Protein AF-A0A436RHC0-F1 (afdb_monomer)

Mean predicted aligned error: 3.85 Å

Radius of gyration: 16.15 Å; Cα contacts (8 Å, |Δi|>4): 256; chains: 1; bounding box: 34×36×48 Å

Foldseek 3Di:
DAAEAEAEQLQFDAPPDDDVNHHSLVVLLVVLVCCVVPPLVHQEYEYAENLHNAQDLNRLVSSVVSCVSRNHHYAYEYDLNHDLVSNCVNPVVQDADPVSHSWDWDDDPPDIDTGAHQHDPPDRPDGDCDPVNVVVVVVVVVCCPVPDDD

Secondary structure (DSSP, 8-state):
---EEEE----B-STT--BTTB-HHHHHHHHHHHHHHH-TT-SEEEEES--BSS--HHHHHHHHHHHTT--S-EEEE--TT--HHHHHHH-TTS---TTS-S-EEEEETTEEEEE---B-TTSTT-B---HHHHHHHHHHHH--TT----

pLDDT: mean 94.27, std 10.28, range [39.25, 98.88]

Structure (mmCIF, N/CA/C/O backbone):
data_AF-A0A436RHC0-F1
#
_entry.id   AF-A0A436RHC0-F1
#
loop_
_atom_site.group_PDB
_atom_site.id
_atom_site.type_symbol
_atom_site.label_atom_id
_atom_site.label_alt_id
_atom_site.label_comp_id
_atom_site.label_asym_id
_atom_site.label_entity_id
_atom_site.label_seq_id
_atom_site.pdbx_PDB_ins_code
_atom_site.Cartn_x
_atom_site.Cartn_y
_atom_site.Cartn_z
_atom_site.occupancy
_atom_site.B_iso_or_equiv
_atom_site.auth_seq_id
_atom_site.auth_comp_id
_atom_site.auth_asym_id
_atom_site.auth_atom_id
_atom_site.pdbx_PDB_model_num
ATOM 1 N N . MET A 1 1 ? -14.068 -12.746 15.906 1.00 83.50 1 MET A N 1
ATOM 2 C CA . MET A 1 1 ? -12.634 -12.487 16.162 1.00 83.50 1 MET A CA 1
ATOM 3 C C . MET A 1 1 ? -12.125 -11.604 15.037 1.00 83.50 1 MET A C 1
ATOM 5 O O . MET A 1 1 ? -12.465 -11.887 13.896 1.00 83.50 1 MET A O 1
ATOM 9 N N . LEU A 1 2 ? -11.390 -10.531 15.341 1.00 91.75 2 LEU A N 1
ATOM 10 C CA . LEU A 1 2 ? -10.783 -9.688 14.309 1.00 91.75 2 LEU A CA 1
ATOM 11 C C . LEU A 1 2 ? -9.608 -10.436 13.666 1.00 91.75 2 LEU A C 1
ATOM 13 O O . LEU A 1 2 ? -8.746 -10.948 14.377 1.00 91.75 2 LEU A O 1
ATOM 17 N N . LYS A 1 3 ? -9.581 -10.492 12.333 1.00 96.25 3 LYS A N 1
ATOM 18 C CA . LYS A 1 3 ? -8.513 -11.111 11.544 1.00 96.25 3 LYS A CA 1
ATOM 19 C C . LYS A 1 3 ? -7.992 -10.093 10.541 1.00 96.25 3 LYS A C 1
ATOM 21 O O . LYS A 1 3 ? -8.765 -9.573 9.741 1.00 96.25 3 LYS A O 1
ATOM 26 N N . VAL A 1 4 ? -6.693 -9.831 10.591 1.00 97.38 4 VAL A N 1
ATOM 27 C CA . VAL A 1 4 ? -5.981 -8.942 9.669 1.00 97.38 4 VAL A CA 1
ATOM 28 C C . VAL A 1 4 ? -4.901 -9.765 8.982 1.00 97.38 4 VAL A C 1
ATOM 30 O O . VAL A 1 4 ? -4.230 -10.567 9.632 1.00 97.38 4 VAL A O 1
ATOM 33 N N . ILE A 1 5 ? -4.761 -9.593 7.672 1.00 98.44 5 ILE A N 1
ATOM 34 C CA . ILE A 1 5 ? -3.644 -10.150 6.913 1.00 98.44 5 ILE A CA 1
ATOM 35 C C . ILE A 1 5 ? -2.551 -9.094 6.833 1.00 98.44 5 ILE A C 1
ATOM 37 O O . ILE A 1 5 ? -2.830 -7.930 6.564 1.00 98.44 5 ILE A O 1
ATOM 41 N N . HIS A 1 6 ? -1.312 -9.507 7.066 1.00 98.50 6 HIS A N 1
ATOM 42 C CA . HIS A 1 6 ? -0.143 -8.647 6.970 1.00 98.50 6 HIS A CA 1
ATOM 43 C C . HIS A 1 6 ? 0.799 -9.207 5.906 1.00 98.50 6 HIS A C 1
ATOM 45 O O . HIS A 1 6 ? 1.207 -10.365 5.976 1.00 98.50 6 HIS A O 1
ATOM 51 N N . VAL A 1 7 ? 1.083 -8.384 4.903 1.00 98.69 7 VAL A N 1
ATOM 52 C CA . VAL A 1 7 ? 2.062 -8.625 3.839 1.00 98.69 7 VAL A CA 1
ATOM 53 C C . VAL A 1 7 ? 3.069 -7.476 3.890 1.00 98.69 7 VAL A C 1
ATOM 55 O O . VAL A 1 7 ? 2.741 -6.378 4.332 1.00 98.69 7 VAL A O 1
ATOM 58 N N . SER A 1 8 ? 4.303 -7.709 3.471 1.00 98.56 8 SER A N 1
ATOM 59 C CA . SER A 1 8 ? 5.341 -6.679 3.439 1.00 98.56 8 SER A CA 1
ATOM 60 C C . SER A 1 8 ? 6.325 -6.975 2.313 1.00 98.56 8 SER A C 1
ATOM 62 O O . SER A 1 8 ? 6.376 -8.121 1.853 1.00 98.56 8 SER A O 1
ATOM 64 N N . ASP A 1 9 ? 7.070 -5.954 1.886 1.00 98.19 9 ASP A N 1
ATOM 65 C CA . ASP A 1 9 ? 8.248 -6.077 1.020 1.00 98.19 9 ASP A CA 1
ATOM 66 C C . ASP A 1 9 ? 7.938 -6.822 -0.286 1.00 98.19 9 ASP A C 1
ATOM 68 O O . ASP A 1 9 ? 8.551 -7.835 -0.638 1.00 98.19 9 ASP A O 1
ATOM 72 N N . THR A 1 10 ? 6.922 -6.345 -1.013 1.00 98.31 10 THR A N 1
ATOM 73 C CA . THR A 1 10 ? 6.496 -6.996 -2.257 1.00 98.31 10 THR A CA 1
ATOM 74 C C . THR A 1 10 ? 7.480 -6.785 -3.402 1.00 98.31 10 THR A C 1
ATOM 76 O O . THR A 1 10 ? 7.504 -7.614 -4.314 1.00 98.31 10 THR A O 1
ATOM 79 N N . HIS A 1 11 ? 8.274 -5.705 -3.361 1.00 98.50 11 HIS A N 1
ATOM 80 C CA . HIS A 1 11 ? 9.281 -5.347 -4.366 1.00 98.50 11 HIS A CA 1
ATOM 81 C C . HIS A 1 11 ? 8.769 -5.510 -5.805 1.00 98.50 11 HIS A C 1
ATOM 83 O O . HIS A 1 11 ? 9.453 -6.045 -6.680 1.00 98.50 11 HIS A O 1
ATOM 89 N N . VAL A 1 12 ? 7.527 -5.085 -6.062 1.00 98.69 12 VAL A N 1
ATOM 90 C CA . VAL A 1 12 ? 6.940 -5.168 -7.400 1.00 98.69 12 VAL A CA 1
ATOM 91 C C . VAL A 1 12 ? 7.784 -4.345 -8.370 1.00 98.69 12 VAL A C 1
ATOM 93 O O . VAL A 1 12 ? 8.175 -3.213 -8.090 1.00 98.69 12 VAL A O 1
ATOM 96 N N . ALA A 1 13 ? 8.059 -4.932 -9.526 1.00 98.50 13 ALA A N 1
ATOM 97 C CA . ALA A 1 13 ? 8.681 -4.276 -10.663 1.00 98.50 13 ALA A CA 1
ATOM 98 C C . ALA A 1 13 ? 7.654 -4.189 -11.805 1.00 98.50 13 ALA A C 1
ATOM 100 O O . ALA A 1 13 ? 6.587 -4.809 -11.720 1.00 98.50 13 ALA A O 1
ATOM 101 N N . PRO A 1 14 ? 7.928 -3.445 -12.889 1.00 98.50 14 PRO A N 1
ATOM 102 C CA . PRO A 1 14 ? 7.073 -3.494 -14.068 1.00 98.50 14 PRO A CA 1
ATOM 103 C C . PRO A 1 14 ? 6.913 -4.940 -14.570 1.00 98.50 14 PRO A C 1
ATOM 105 O O . PRO A 1 14 ? 7.829 -5.756 -14.446 1.00 98.50 14 PRO A O 1
ATOM 108 N N . PHE A 1 15 ? 5.757 -5.274 -15.152 1.00 97.50 15 PHE A N 1
ATOM 109 C CA . PHE A 1 15 ? 5.491 -6.637 -15.625 1.00 97.50 15 PHE A CA 1
ATOM 110 C C . PHE A 1 15 ? 6.608 -7.180 -16.529 1.00 97.50 15 PHE A C 1
ATOM 112 O O . PHE A 1 15 ? 7.098 -6.495 -17.427 1.00 97.50 15 PHE A O 1
ATOM 119 N N . GLY A 1 16 ? 6.988 -8.440 -16.297 1.00 95.00 16 GLY A N 1
ATOM 120 C CA . GLY A 1 16 ? 8.053 -9.118 -17.038 1.00 95.00 16 GLY A CA 1
ATOM 121 C C . GLY A 1 16 ? 9.476 -8.757 -16.599 1.00 95.00 16 GLY A C 1
ATOM 122 O O . GLY A 1 16 ? 10.423 -9.293 -17.173 1.00 95.00 16 GLY A O 1
ATOM 123 N N . GLN A 1 17 ? 9.652 -7.892 -15.592 1.00 97.12 17 GLN A N 1
ATOM 124 C CA . GLN A 1 17 ? 10.970 -7.554 -15.056 1.00 97.12 17 GLN A CA 1
ATOM 125 C C . GLN A 1 17 ? 11.278 -8.355 -13.783 1.00 97.12 17 GLN A C 1
ATOM 127 O O . GLN A 1 17 ? 10.592 -8.191 -12.772 1.00 97.12 17 GLN A O 1
ATOM 132 N N . PRO A 1 18 ? 12.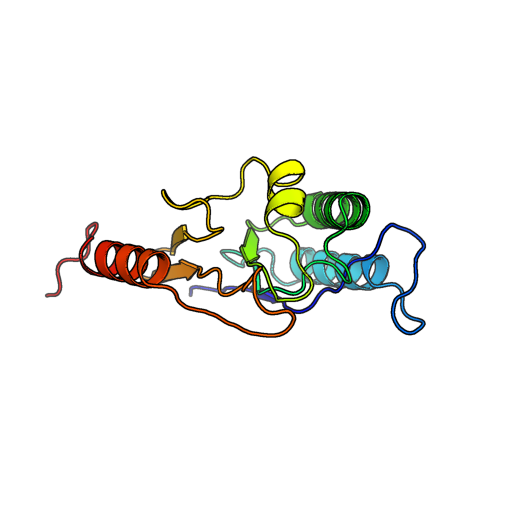306 -9.221 -13.800 1.00 96.12 18 PRO A N 1
ATOM 133 C CA . PRO A 1 18 ? 12.697 -9.963 -12.614 1.00 96.12 18 PRO A CA 1
ATOM 134 C C . PRO A 1 18 ? 13.506 -9.099 -11.639 1.00 96.12 18 PRO A C 1
ATOM 136 O O . PRO A 1 18 ? 14.377 -8.328 -12.040 1.00 96.12 18 PRO A O 1
ATOM 139 N N . VAL A 1 19 ? 13.297 -9.328 -10.344 1.00 95.88 19 VAL A N 1
ATOM 140 C CA . VAL A 1 19 ? 14.080 -8.762 -9.238 1.00 95.88 19 VAL A CA 1
ATOM 141 C C . VAL A 1 19 ? 14.868 -9.898 -8.596 1.00 95.88 19 VAL A C 1
ATOM 143 O O . VAL A 1 19 ? 14.294 -10.887 -8.144 1.00 95.88 19 VAL A O 1
ATOM 146 N N . VAL A 1 20 ? 16.201 -9.811 -8.624 1.00 94.00 20 VAL A N 1
ATOM 147 C CA . VAL A 1 20 ? 17.113 -10.862 -8.116 1.00 94.00 20 VAL A CA 1
ATOM 148 C C . VAL A 1 20 ? 16.776 -12.257 -8.694 1.00 94.00 20 VAL A C 1
ATOM 150 O O . VAL A 1 20 ? 16.804 -13.277 -8.013 1.00 94.00 20 VAL A O 1
ATOM 153 N N . GLY A 1 21 ? 16.424 -12.303 -9.985 1.00 94.88 21 GLY A N 1
ATOM 154 C CA . GLY A 1 21 ? 16.090 -13.543 -10.702 1.00 94.88 21 GLY A CA 1
ATOM 155 C C . GLY A 1 21 ? 14.688 -14.100 -10.429 1.00 94.88 21 GLY A C 1
ATOM 156 O O . GLY A 1 21 ? 14.397 -15.230 -10.816 1.00 94.88 21 GLY A O 1
ATOM 157 N N . LEU A 1 22 ? 13.821 -13.335 -9.766 1.00 96.25 22 LEU A N 1
ATOM 158 C CA . LEU A 1 22 ? 12.488 -13.757 -9.343 1.00 96.25 22 LEU A CA 1
ATOM 159 C C . LEU A 1 22 ? 11.435 -12.832 -9.951 1.00 96.25 22 LEU A C 1
ATOM 161 O O . LEU A 1 22 ? 11.704 -11.654 -10.140 1.00 96.25 22 LEU A O 1
ATOM 165 N N . ASP A 1 23 ? 10.241 -13.348 -10.239 1.00 98.06 23 ASP A N 1
ATOM 166 C CA . ASP A 1 23 ? 9.111 -12.537 -10.711 1.00 98.06 23 ASP A CA 1
ATOM 167 C C . ASP A 1 23 ? 8.275 -12.059 -9.503 1.00 98.06 23 ASP A C 1
ATOM 169 O O . ASP A 1 23 ? 7.521 -12.861 -8.929 1.00 98.06 23 ASP A O 1
ATOM 173 N N . PRO A 1 24 ? 8.422 -10.794 -9.058 1.00 98.00 24 PRO A N 1
ATOM 174 C CA . PRO A 1 24 ? 7.678 -10.284 -7.908 1.00 98.00 24 PRO A CA 1
ATOM 175 C C . PRO A 1 24 ? 6.173 -10.174 -8.196 1.00 98.00 24 PRO A C 1
ATOM 177 O O . PRO A 1 24 ? 5.361 -10.451 -7.311 1.00 98.00 24 PRO A O 1
ATOM 180 N N . CYS A 1 25 ? 5.783 -9.868 -9.438 1.00 98.62 25 CYS A N 1
ATOM 181 C CA . CYS A 1 25 ? 4.383 -9.778 -9.848 1.00 98.62 25 CYS A CA 1
ATOM 182 C C . CYS A 1 25 ? 3.680 -11.132 -9.723 1.00 98.62 25 CYS A C 1
ATOM 184 O O . CYS A 1 25 ? 2.619 -11.230 -9.104 1.00 98.62 25 CYS A O 1
ATOM 186 N N . ALA A 1 26 ? 4.293 -12.196 -10.252 1.00 98.50 26 ALA A N 1
ATOM 187 C CA . ALA A 1 26 ? 3.743 -13.547 -10.157 1.00 98.50 26 ALA A CA 1
ATOM 188 C C . ALA A 1 26 ? 3.620 -14.020 -8.699 1.00 98.50 26 ALA A C 1
ATOM 190 O O . ALA A 1 26 ? 2.649 -14.683 -8.327 1.00 98.50 26 ALA A O 1
ATOM 191 N N . ARG A 1 27 ? 4.584 -13.654 -7.847 1.00 98.31 27 ARG A N 1
ATOM 192 C CA . ARG A 1 27 ? 4.563 -14.000 -6.421 1.00 98.31 27 ARG A CA 1
ATOM 193 C C . ARG A 1 27 ? 3.473 -13.276 -5.657 1.00 98.31 27 ARG A C 1
ATOM 195 O O . ARG A 1 27 ? 2.733 -13.926 -4.919 1.00 98.31 27 ARG A O 1
ATOM 202 N N . LEU A 1 28 ? 3.335 -11.968 -5.857 1.00 98.75 28 LEU A N 1
ATOM 203 C CA . LEU A 1 28 ? 2.262 -11.213 -5.223 1.00 98.75 28 LEU A CA 1
ATOM 204 C C . LEU A 1 28 ? 0.888 -11.700 -5.705 1.00 98.75 28 LEU A C 1
ATOM 206 O O . LEU A 1 28 ? -0.007 -11.890 -4.886 1.00 98.75 28 LEU A O 1
ATOM 210 N N . ALA A 1 29 ? 0.729 -12.012 -6.995 1.00 98.81 29 ALA A N 1
ATOM 211 C CA . ALA A 1 29 ? -0.508 -12.594 -7.520 1.00 98.81 29 ALA A CA 1
ATOM 212 C C . ALA A 1 29 ? -0.851 -13.949 -6.865 1.00 98.81 29 ALA A C 1
ATOM 214 O O . ALA A 1 29 ? -2.018 -14.226 -6.563 1.00 98.81 29 ALA A O 1
ATOM 215 N N . ALA A 1 30 ? 0.154 -14.784 -6.578 1.00 98.75 30 ALA A N 1
ATOM 216 C CA . ALA A 1 30 ? -0.040 -16.027 -5.833 1.00 98.75 30 ALA A CA 1
ATOM 217 C C . ALA A 1 30 ? -0.479 -15.772 -4.377 1.00 98.75 30 ALA A C 1
ATOM 219 O O . ALA A 1 30 ? -1.373 -16.463 -3.883 1.00 98.75 30 ALA A O 1
ATOM 220 N N . VAL A 1 31 ? 0.084 -14.754 -3.712 1.00 98.69 31 VAL A N 1
ATOM 221 C CA . VAL A 1 31 ? -0.341 -14.319 -2.368 1.00 98.69 31 VAL A CA 1
ATOM 222 C C . VAL A 1 31 ? -1.791 -13.830 -2.387 1.00 98.69 31 VAL A C 1
ATOM 224 O O . VAL A 1 31 ? -2.597 -14.308 -1.590 1.00 98.69 31 VAL A O 1
ATOM 227 N N . VAL A 1 32 ? -2.161 -12.962 -3.334 1.00 98.81 32 VAL A N 1
ATOM 228 C CA . VAL A 1 32 ? -3.545 -12.482 -3.513 1.00 98.81 32 VAL A CA 1
ATOM 229 C C . VAL A 1 32 ? -4.507 -13.653 -3.732 1.00 98.81 32 VAL A C 1
ATOM 231 O O . VAL A 1 32 ? -5.549 -13.739 -3.078 1.00 98.81 32 VAL A O 1
ATOM 234 N N . THR A 1 33 ? -4.131 -14.613 -4.579 1.00 98.75 33 THR A N 1
ATOM 235 C CA . THR A 1 33 ? -4.921 -15.830 -4.821 1.00 98.75 33 THR A CA 1
ATOM 236 C C . THR A 1 33 ? -5.117 -16.646 -3.540 1.00 98.75 33 THR A C 1
ATOM 238 O O . THR A 1 33 ? -6.226 -17.106 -3.260 1.00 98.75 33 THR A O 1
ATOM 241 N N . ALA A 1 34 ? -4.062 -16.817 -2.739 1.00 98.75 34 ALA A N 1
ATOM 242 C CA . ALA A 1 34 ? -4.133 -17.544 -1.476 1.00 98.75 34 ALA A CA 1
ATOM 243 C C . ALA A 1 34 ? -5.018 -16.825 -0.444 1.00 98.75 34 ALA A C 1
ATOM 245 O O . ALA A 1 34 ? -5.866 -17.468 0.178 1.00 98.75 34 ALA A O 1
ATOM 246 N N . ILE A 1 35 ? -4.886 -15.501 -0.304 1.00 98.62 35 ILE A N 1
ATOM 247 C CA . ILE A 1 35 ? -5.734 -14.693 0.587 1.00 98.62 35 ILE A CA 1
ATOM 248 C C . ILE A 1 35 ? -7.201 -14.838 0.183 1.00 98.62 35 ILE A C 1
ATOM 250 O O . ILE A 1 35 ? -8.037 -15.191 1.013 1.00 98.62 35 ILE A O 1
ATOM 254 N N . ASN A 1 36 ? -7.511 -14.665 -1.101 1.00 98.56 36 ASN A N 1
ATOM 255 C CA . ASN A 1 36 ? -8.874 -14.789 -1.612 1.00 98.56 36 ASN A CA 1
ATOM 256 C C . ASN A 1 36 ? -9.484 -16.176 -1.382 1.00 98.56 36 ASN A C 1
ATOM 258 O O . ASN A 1 36 ? -10.699 -16.289 -1.216 1.00 98.56 36 ASN A O 1
ATOM 262 N N . ARG A 1 37 ? -8.662 -17.231 -1.403 1.00 98.50 37 ARG A N 1
ATOM 263 C CA . ARG A 1 37 ? -9.118 -18.615 -1.246 1.00 98.50 37 ARG A CA 1
ATOM 264 C C . ARG A 1 37 ? -9.302 -19.028 0.211 1.00 98.50 37 ARG A C 1
ATOM 266 O O . ARG A 1 37 ? -10.238 -19.766 0.505 1.00 98.50 37 ARG A O 1
ATOM 273 N N . TYR A 1 38 ? -8.402 -18.608 1.096 1.00 98.31 38 TYR A N 1
ATOM 274 C CA . TYR A 1 38 ? -8.310 -19.149 2.458 1.00 98.31 38 TYR A CA 1
ATOM 275 C C . TYR A 1 38 ? -8.594 -18.121 3.560 1.00 98.31 38 TYR A C 1
ATOM 277 O O . TYR A 1 38 ? -8.771 -18.495 4.718 1.00 98.31 38 TYR A O 1
ATOM 285 N N . HIS A 1 39 ? -8.628 -16.831 3.222 1.00 97.81 39 HIS A N 1
ATOM 286 C CA . HIS A 1 39 ? -8.728 -15.730 4.181 1.00 97.81 39 HIS A CA 1
ATOM 287 C C . HIS A 1 39 ? -9.741 -14.659 3.752 1.00 97.81 39 HIS A C 1
ATOM 289 O O . HIS A 1 39 ? -9.596 -13.492 4.112 1.00 97.81 39 HIS A O 1
ATOM 295 N N . SER A 1 40 ? -10.788 -15.037 3.010 1.00 94.69 40 SER A N 1
ATOM 296 C CA . SER A 1 40 ? -11.865 -14.115 2.615 1.00 94.69 40 SER A CA 1
ATOM 297 C C . SER A 1 40 ? -12.679 -13.573 3.800 1.00 94.69 40 SER A C 1
ATOM 299 O O . SER A 1 40 ? -13.463 -12.648 3.631 1.00 94.69 40 SER A O 1
ATOM 301 N N . ASP A 1 41 ? -12.520 -14.166 4.984 1.00 96.06 41 ASP A N 1
ATOM 302 C CA . ASP A 1 41 ? -13.075 -13.732 6.270 1.00 96.06 41 ASP A CA 1
ATOM 303 C C . ASP A 1 41 ? -12.246 -12.630 6.958 1.00 96.06 41 ASP A C 1
ATOM 305 O O . ASP A 1 41 ? -12.655 -12.120 8.001 1.00 96.06 41 ASP A O 1
ATOM 309 N N . ALA A 1 42 ? -11.067 -12.282 6.430 1.00 97.75 42 ALA A N 1
ATOM 310 C CA . ALA A 1 42 ? -10.247 -11.219 6.997 1.00 97.75 42 ALA A CA 1
ATOM 311 C C . ALA A 1 42 ? -10.927 -9.852 6.840 1.00 97.75 42 ALA A C 1
ATOM 313 O O . ALA A 1 42 ? -11.490 -9.531 5.795 1.00 97.75 42 ALA A O 1
ATOM 314 N N . ALA A 1 43 ? -10.827 -9.022 7.878 1.00 96.81 43 ALA A N 1
ATOM 315 C CA . ALA A 1 43 ? -11.372 -7.669 7.869 1.00 96.81 43 ALA A CA 1
ATOM 316 C C . ALA A 1 43 ? -10.614 -6.757 6.893 1.00 96.81 43 ALA A C 1
ATOM 318 O O . ALA A 1 43 ? -11.220 -5.905 6.245 1.00 96.81 43 ALA A O 1
ATOM 319 N N . CYS A 1 44 ? -9.295 -6.937 6.786 1.00 96.94 44 CYS A N 1
ATOM 320 C CA . CYS A 1 44 ? -8.461 -6.264 5.798 1.00 96.94 44 CYS A CA 1
ATOM 321 C C . CYS A 1 44 ? -7.109 -6.969 5.593 1.00 96.94 44 CYS A C 1
ATOM 323 O O . CYS A 1 44 ? -6.701 -7.825 6.386 1.00 96.94 44 CYS A O 1
ATOM 325 N N . CYS A 1 45 ? -6.407 -6.562 4.535 1.00 98.31 45 CYS A N 1
ATOM 326 C CA . CYS A 1 45 ? -4.993 -6.828 4.296 1.00 98.31 45 CYS A CA 1
ATOM 327 C C . CYS A 1 45 ? -4.184 -5.527 4.416 1.00 98.31 45 CYS A C 1
ATOM 329 O O . CYS A 1 45 ? -4.554 -4.508 3.845 1.00 98.31 45 CYS A O 1
ATOM 331 N N . VAL A 1 46 ? -3.061 -5.545 5.121 1.00 98.38 46 VAL A N 1
ATOM 332 C CA . VAL A 1 46 ? -2.156 -4.395 5.239 1.00 98.38 46 VAL A CA 1
ATOM 333 C C . VAL A 1 46 ? -0.828 -4.764 4.593 1.00 98.38 46 VAL A C 1
ATOM 335 O O . VAL A 1 46 ? -0.264 -5.804 4.932 1.00 98.38 46 VAL A O 1
ATOM 338 N N . ILE A 1 47 ? -0.355 -3.931 3.664 1.00 98.69 47 ILE A N 1
ATOM 339 C CA . ILE A 1 47 ? 0.921 -4.104 2.961 1.00 98.69 47 ILE A CA 1
ATOM 340 C C . ILE A 1 47 ? 1.891 -3.026 3.447 1.00 98.69 47 ILE A C 1
ATOM 342 O O . ILE A 1 47 ? 1.674 -1.843 3.187 1.00 98.69 47 ILE A O 1
ATOM 346 N N . THR A 1 48 ? 2.910 -3.416 4.213 1.00 98.38 48 THR A N 1
ATOM 347 C CA . THR A 1 48 ? 3.693 -2.484 5.045 1.00 98.38 48 THR A CA 1
ATOM 348 C C . THR A 1 48 ? 5.029 -2.059 4.445 1.00 98.38 48 THR A C 1
ATOM 350 O O . THR A 1 48 ? 6.064 -2.215 5.084 1.00 98.38 48 THR A O 1
ATOM 353 N N . GLY A 1 49 ? 5.005 -1.464 3.257 1.00 97.75 49 GLY A N 1
ATOM 354 C CA . GLY A 1 49 ? 6.200 -0.870 2.662 1.00 97.75 49 GLY A CA 1
ATOM 355 C C . GLY A 1 49 ? 6.936 -1.768 1.682 1.00 97.75 49 GLY A C 1
ATOM 356 O O . GLY A 1 49 ? 6.572 -2.928 1.471 1.00 97.75 49 GLY A O 1
ATOM 357 N N . ASP A 1 50 ? 7.920 -1.147 1.033 1.00 98.25 50 ASP A N 1
ATOM 358 C CA . ASP A 1 50 ? 8.682 -1.657 -0.107 1.00 98.25 50 ASP A CA 1
ATOM 359 C C . ASP A 1 50 ? 7.754 -2.326 -1.124 1.00 98.25 50 ASP A C 1
ATOM 361 O O . ASP A 1 50 ? 7.911 -3.474 -1.554 1.00 98.25 50 ASP A O 1
ATOM 365 N N . LEU A 1 51 ? 6.709 -1.563 -1.471 1.00 98.75 51 LEU A N 1
ATOM 366 C CA . LEU A 1 51 ? 5.648 -2.001 -2.366 1.00 98.75 51 LEU A CA 1
ATOM 367 C C . LEU A 1 51 ? 6.231 -2.289 -3.751 1.00 98.75 51 LEU A C 1
ATOM 369 O O . LEU A 1 51 ? 5.903 -3.291 -4.393 1.00 98.75 51 LEU A O 1
ATOM 373 N N . THR A 1 52 ? 7.132 -1.412 -4.187 1.00 98.62 52 THR A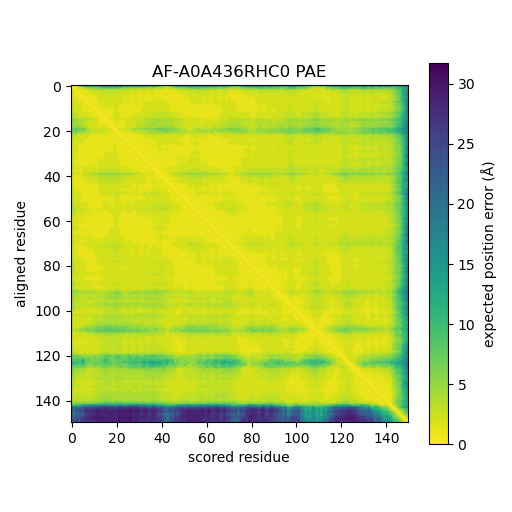 N 1
ATOM 374 C CA . THR A 1 52 ? 7.860 -1.514 -5.450 1.00 98.62 52 THR A CA 1
ATOM 375 C C . THR A 1 52 ? 9.362 -1.627 -5.219 1.00 98.62 52 THR A C 1
ATOM 377 O O . THR A 1 52 ? 9.861 -1.202 -4.187 1.00 98.62 52 THR A O 1
ATOM 380 N N . ASP A 1 53 ? 10.098 -2.179 -6.188 1.00 98.06 53 ASP A N 1
ATOM 381 C CA . ASP A 1 53 ? 11.561 -2.312 -6.084 1.00 98.06 53 ASP A CA 1
ATOM 382 C C . ASP A 1 53 ? 12.293 -0.963 -6.192 1.00 98.06 53 ASP A C 1
ATOM 384 O O . ASP A 1 53 ? 13.376 -0.791 -5.634 1.00 98.06 53 ASP A O 1
ATOM 388 N N . ARG A 1 54 ? 11.734 -0.008 -6.950 1.00 97.25 54 ARG A N 1
ATOM 389 C CA . ARG A 1 54 ? 12.423 1.243 -7.333 1.00 97.25 54 ARG A CA 1
ATOM 390 C C . ARG A 1 54 ? 11.544 2.495 -7.333 1.00 97.25 54 ARG A C 1
ATOM 392 O O . ARG A 1 54 ? 11.965 3.531 -7.845 1.00 97.25 54 ARG A O 1
ATOM 399 N N . GLY A 1 55 ? 10.312 2.417 -6.831 1.00 97.75 55 GLY A N 1
ATOM 400 C CA . GLY A 1 55 ? 9.410 3.570 -6.772 1.00 97.75 55 GLY A CA 1
ATOM 401 C C . GLY A 1 55 ? 8.931 4.071 -8.140 1.00 97.75 55 GLY A C 1
ATOM 402 O O . GLY A 1 55 ? 8.561 5.239 -8.280 1.00 97.75 55 GLY A O 1
ATOM 403 N N . GLU A 1 56 ? 8.964 3.228 -9.173 1.00 98.25 56 GLU A N 1
ATOM 404 C CA . GLU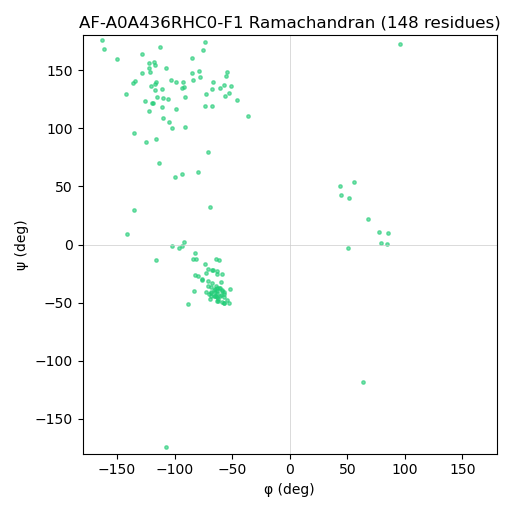 A 1 56 ? 8.621 3.602 -10.547 1.00 98.25 56 GLU A CA 1
ATOM 405 C C . GLU A 1 56 ? 7.106 3.539 -10.796 1.00 98.25 56 GLU A C 1
ATOM 407 O O . GLU A 1 56 ? 6.427 2.614 -10.352 1.00 98.25 56 GLU A O 1
ATOM 412 N N . ILE A 1 57 ? 6.564 4.487 -11.572 1.00 98.75 57 ILE A N 1
ATOM 413 C CA . ILE A 1 57 ? 5.128 4.516 -11.921 1.00 98.75 57 ILE A CA 1
ATOM 414 C C . ILE A 1 57 ? 4.653 3.189 -12.547 1.00 98.75 57 ILE A C 1
ATOM 416 O O . ILE A 1 57 ? 3.669 2.645 -12.047 1.00 98.75 57 ILE A O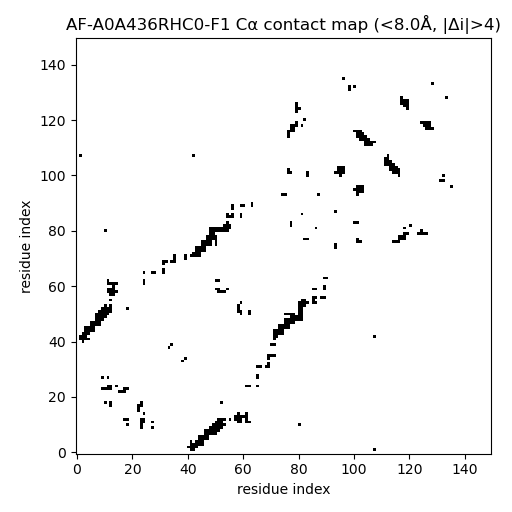 1
ATOM 420 N N . PRO A 1 58 ? 5.347 2.593 -13.541 1.00 98.75 58 PRO A N 1
ATOM 421 C CA . PRO A 1 58 ? 4.902 1.323 -14.121 1.00 98.75 58 PRO A CA 1
ATOM 422 C C . PRO A 1 58 ? 4.904 0.151 -13.126 1.00 98.75 58 PRO A C 1
ATOM 424 O O . PRO A 1 58 ? 4.138 -0.799 -13.288 1.00 98.75 58 PRO A O 1
ATOM 427 N N . ALA A 1 59 ? 5.737 0.205 -12.080 1.00 98.81 59 ALA A N 1
ATOM 428 C CA . ALA A 1 59 ? 5.721 -0.789 -11.010 1.00 98.81 59 ALA A CA 1
ATOM 429 C C . ALA A 1 59 ? 4.490 -0.615 -10.106 1.00 98.81 59 ALA A C 1
ATOM 431 O O . ALA A 1 59 ? 3.829 -1.596 -9.771 1.00 98.81 59 ALA A O 1
ATOM 432 N N . TYR A 1 60 ? 4.120 0.626 -9.773 1.00 98.88 60 TYR A N 1
ATOM 433 C CA . TYR A 1 60 ? 2.870 0.903 -9.059 1.00 98.88 60 TYR A CA 1
ATOM 434 C C . TYR A 1 60 ? 1.630 0.532 -9.881 1.00 98.88 60 TYR A C 1
ATOM 436 O O . TYR A 1 60 ? 0.658 0.040 -9.314 1.00 98.88 60 TYR A O 1
ATOM 444 N N . GLU A 1 61 ? 1.646 0.718 -11.202 1.00 98.81 61 GLU A N 1
ATOM 445 C CA . GLU A 1 61 ? 0.560 0.279 -12.092 1.00 98.81 61 GLU A CA 1
ATOM 446 C C . GLU A 1 61 ? 0.432 -1.252 -12.120 1.00 98.81 61 GLU A C 1
ATOM 448 O O . GLU A 1 61 ? -0.681 -1.787 -12.060 1.00 98.81 61 GLU A O 1
ATOM 453 N N . ALA A 1 62 ? 1.559 -1.973 -12.144 1.00 98.81 62 ALA A N 1
ATOM 454 C CA . ALA A 1 62 ? 1.571 -3.429 -12.024 1.00 98.81 62 ALA A CA 1
ATOM 455 C C . ALA A 1 62 ? 1.031 -3.890 -10.661 1.00 98.81 62 ALA A C 1
ATOM 457 O O . ALA A 1 62 ? 0.170 -4.771 -10.601 1.00 98.81 62 ALA A O 1
ATOM 458 N N . LEU A 1 63 ? 1.464 -3.240 -9.576 1.00 98.88 63 LEU A N 1
ATOM 459 C CA . LEU A 1 63 ? 0.948 -3.473 -8.228 1.00 98.88 63 LEU A CA 1
ATOM 460 C C . LEU A 1 63 ? -0.569 -3.252 -8.168 1.00 98.88 63 LEU A C 1
ATOM 462 O O . LEU A 1 63 ? -1.293 -4.131 -7.708 1.00 98.88 63 LEU A O 1
ATOM 466 N N . ALA A 1 64 ? -1.061 -2.117 -8.669 1.00 98.75 64 ALA A N 1
ATOM 467 C CA . ALA A 1 64 ? -2.486 -1.791 -8.692 1.00 98.75 64 ALA A CA 1
ATOM 468 C C . ALA A 1 64 ? -3.298 -2.831 -9.479 1.00 98.75 64 ALA A C 1
ATOM 470 O O . ALA A 1 64 ? -4.367 -3.241 -9.034 1.00 98.75 64 ALA A O 1
ATOM 471 N N . THR A 1 65 ? -2.761 -3.307 -10.606 1.00 98.81 65 THR A N 1
ATOM 472 C CA . THR A 1 65 ? -3.379 -4.370 -11.412 1.00 98.81 65 THR A CA 1
ATOM 473 C C . THR A 1 65 ? -3.527 -5.666 -10.614 1.0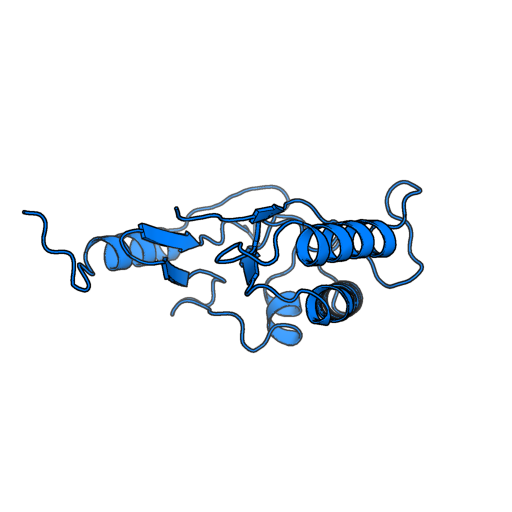0 98.81 65 THR A C 1
ATOM 475 O O . THR A 1 65 ? -4.583 -6.287 -10.646 1.00 98.81 65 THR A O 1
ATOM 478 N N . ILE A 1 66 ? -2.497 -6.072 -9.866 1.00 98.81 66 ILE A N 1
ATOM 479 C CA . ILE A 1 66 ? -2.544 -7.294 -9.049 1.00 98.81 66 ILE A CA 1
ATOM 480 C C . ILE A 1 66 ? -3.498 -7.129 -7.858 1.00 98.81 66 ILE A C 1
ATOM 482 O O . ILE A 1 66 ? -4.268 -8.038 -7.546 1.00 98.81 66 ILE A O 1
ATOM 486 N N . LEU A 1 67 ? -3.467 -5.972 -7.190 1.00 98.62 67 LEU A N 1
ATOM 487 C CA . LEU A 1 67 ? -4.311 -5.694 -6.027 1.00 98.62 67 LEU A CA 1
ATOM 488 C C . LEU A 1 67 ? -5.789 -5.499 -6.382 1.00 98.62 67 LEU A C 1
ATOM 490 O O . LEU A 1 67 ? -6.634 -5.715 -5.517 1.00 98.62 67 LEU A O 1
ATOM 494 N N . ALA A 1 68 ? -6.120 -5.172 -7.634 1.00 98.38 68 ALA A N 1
ATOM 495 C CA . ALA A 1 68 ? -7.504 -5.121 -8.105 1.00 98.38 68 ALA A CA 1
ATOM 496 C C . ALA A 1 68 ? -8.236 -6.471 -7.961 1.00 98.38 68 ALA A C 1
ATOM 498 O O . ALA A 1 68 ? -9.456 -6.499 -7.817 1.00 98.38 68 ALA A O 1
ATOM 499 N N . GLU A 1 69 ? -7.495 -7.583 -7.943 1.00 98.50 69 GLU A N 1
ATOM 500 C CA . GLU A 1 69 ? -8.045 -8.926 -7.736 1.00 98.50 69 GLU A CA 1
ATOM 501 C C . GLU A 1 69 ? -8.230 -9.283 -6.250 1.00 98.50 69 GLU A C 1
ATOM 503 O O . GLU A 1 69 ? -8.873 -10.286 -5.925 1.00 98.50 69 GLU A O 1
ATOM 508 N N . LEU A 1 70 ? -7.666 -8.508 -5.317 1.00 98.38 70 LEU A N 1
ATOM 509 C CA . LEU A 1 70 ? -7.771 -8.773 -3.884 1.00 98.38 70 LEU A CA 1
ATOM 510 C C . LEU A 1 70 ? -9.183 -8.439 -3.384 1.00 98.38 70 LEU A C 1
ATOM 512 O O . LEU A 1 70 ? -9.644 -7.305 -3.467 1.00 98.38 70 LEU A O 1
ATOM 516 N N . ARG A 1 71 ? -9.884 -9.442 -2.845 1.00 98.00 71 ARG A N 1
ATOM 517 C CA . ARG A 1 71 ? -11.308 -9.326 -2.477 1.00 98.00 71 ARG A CA 1
ATOM 518 C C . ARG A 1 71 ? -11.543 -8.669 -1.126 1.00 98.00 71 ARG A C 1
ATOM 520 O O . ARG A 1 71 ? -12.625 -8.140 -0.888 1.00 98.00 71 ARG A O 1
ATOM 527 N N . VAL A 1 72 ? -10.569 -8.759 -0.225 1.00 97.19 72 VAL A N 1
ATOM 528 C CA . VAL A 1 72 ? -10.637 -8.088 1.075 1.00 97.19 72 VAL A CA 1
ATOM 529 C C . VAL A 1 72 ? -10.150 -6.644 0.929 1.00 97.19 72 VAL A C 1
ATOM 531 O O . VAL A 1 72 ? -9.245 -6.395 0.130 1.00 97.19 72 VAL A O 1
ATOM 534 N N . PRO A 1 73 ? -10.692 -5.688 1.703 1.00 96.31 73 PRO A N 1
ATOM 535 C CA . PRO A 1 73 ? -10.168 -4.327 1.727 1.00 96.31 73 PRO A CA 1
ATOM 536 C C . PRO A 1 73 ? -8.677 -4.321 2.059 1.00 96.31 73 PRO A C 1
ATOM 538 O O . PRO A 1 73 ? -8.230 -5.121 2.886 1.00 96.31 73 PRO A O 1
ATOM 541 N N . TYR A 1 74 ? -7.915 -3.397 1.477 1.00 97.12 74 TYR A N 1
ATOM 542 C CA . TYR A 1 74 ? -6.49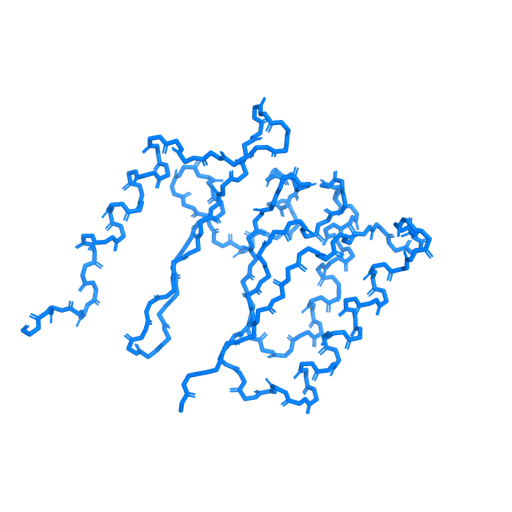3 -3.279 1.775 1.00 97.12 74 TYR A CA 1
ATOM 543 C C . TYR A 1 74 ? -6.052 -1.866 2.170 1.00 97.12 74 TYR A C 1
ATOM 545 O O . TYR A 1 74 ? -6.784 -0.882 2.013 1.00 97.12 74 TYR A O 1
ATOM 553 N N . ARG A 1 75 ? -4.857 -1.798 2.761 1.00 97.50 75 ARG A N 1
ATOM 554 C CA . ARG A 1 75 ? -4.123 -0.575 3.101 1.00 97.50 75 ARG A CA 1
ATOM 555 C C . ARG A 1 75 ? -2.670 -0.726 2.688 1.00 97.50 75 ARG A C 1
ATOM 557 O O . ARG A 1 75 ? -2.095 -1.799 2.872 1.00 97.50 75 ARG A O 1
ATOM 564 N N . LEU A 1 76 ? -2.102 0.350 2.159 1.00 98.38 76 LEU A N 1
ATOM 565 C CA . LEU A 1 76 ? -0.733 0.401 1.664 1.00 98.38 76 LEU A CA 1
ATOM 566 C C . LEU A 1 76 ? 0.068 1.406 2.490 1.00 98.38 76 LEU A C 1
ATOM 568 O O . LEU A 1 76 ? -0.399 2.515 2.739 1.00 98.38 76 LEU A O 1
ATOM 572 N N . LEU A 1 77 ? 1.260 1.011 2.920 1.00 98.06 77 LEU A N 1
ATOM 573 C CA . LEU A 1 77 ? 2.240 1.900 3.536 1.00 98.06 77 LEU A CA 1
ATOM 574 C C . LEU A 1 77 ? 3.480 1.926 2.648 1.00 98.06 77 LEU A C 1
ATOM 576 O O . LEU A 1 77 ? 3.733 0.974 1.913 1.00 98.06 77 LEU A O 1
ATOM 580 N N . LEU A 1 78 ? 4.237 3.017 2.720 1.00 98.19 78 LEU A N 1
ATOM 581 C CA . LEU A 1 78 ? 5.455 3.200 1.935 1.00 98.19 78 LEU A CA 1
ATOM 582 C C . LEU A 1 78 ? 6.680 2.724 2.712 1.00 98.19 78 LEU A C 1
ATOM 584 O O . LEU A 1 78 ? 6.794 2.994 3.910 1.00 98.19 78 LEU A O 1
ATOM 588 N N . GLY A 1 79 ? 7.599 2.058 2.014 1.00 98.06 79 GLY A N 1
ATOM 589 C CA . GLY A 1 79 ? 8.941 1.759 2.512 1.00 98.06 79 GLY A CA 1
ATOM 590 C C . GLY A 1 79 ? 10.004 2.606 1.817 1.00 98.06 79 GLY A C 1
ATOM 591 O O . GLY A 1 79 ? 9.689 3.514 1.050 1.00 98.06 79 GLY A O 1
ATOM 592 N N . ASN A 1 80 ? 11.277 2.348 2.103 1.00 97.81 80 ASN A N 1
ATOM 593 C CA . ASN A 1 80 ? 12.386 3.141 1.572 1.00 97.81 80 ASN A CA 1
ATOM 594 C C . ASN A 1 80 ? 12.680 2.901 0.083 1.00 97.81 80 ASN A C 1
ATOM 596 O O . ASN A 1 80 ? 13.394 3.707 -0.513 1.00 97.81 80 ASN A O 1
ATOM 600 N N . HIS A 1 81 ? 12.179 1.814 -0.510 1.00 97.44 81 HIS A N 1
ATOM 601 C CA . HIS A 1 81 ? 12.239 1.588 -1.960 1.00 97.44 81 HIS A CA 1
ATOM 602 C C . HIS A 1 81 ? 11.133 2.323 -2.726 1.00 97.44 81 HIS A C 1
ATOM 604 O O . HIS A 1 81 ? 11.183 2.429 -3.954 1.00 97.44 81 HIS A O 1
ATOM 610 N N . ASP A 1 82 ? 10.139 2.846 -2.011 1.00 98.12 82 ASP A N 1
ATOM 611 C CA . ASP A 1 82 ? 9.015 3.543 -2.604 1.00 98.12 82 ASP A CA 1
ATOM 612 C C . ASP A 1 82 ? 9.306 5.023 -2.874 1.00 98.12 82 ASP A C 1
ATOM 614 O O . ASP A 1 82 ? 10.185 5.654 -2.291 1.00 98.12 82 ASP A O 1
ATOM 618 N N . ASN A 1 83 ? 8.504 5.608 -3.763 1.00 97.75 83 ASN A N 1
ATOM 619 C CA . ASN A 1 83 ? 8.499 7.035 -4.036 1.00 97.75 83 ASN A CA 1
ATOM 620 C C . ASN A 1 83 ? 7.098 7.601 -3.792 1.00 97.75 83 ASN A C 1
ATOM 622 O O . ASN A 1 83 ? 6.155 7.295 -4.526 1.00 97.75 83 ASN A O 1
ATOM 626 N N . ARG A 1 84 ? 6.963 8.481 -2.792 1.00 97.56 84 ARG A N 1
ATOM 627 C CA . ARG A 1 84 ? 5.658 9.018 -2.376 1.00 97.56 84 ARG A CA 1
ATOM 628 C C . ARG A 1 84 ? 4.923 9.752 -3.496 1.00 97.56 84 ARG A C 1
ATOM 630 O O . ARG A 1 84 ? 3.704 9.632 -3.610 1.00 97.56 84 ARG A O 1
ATOM 637 N N . ALA A 1 85 ? 5.635 10.515 -4.323 1.00 97.19 85 ALA A N 1
ATOM 638 C CA . ALA A 1 85 ? 5.019 11.279 -5.405 1.00 97.19 85 ALA A CA 1
ATOM 639 C C . ALA A 1 85 ? 4.467 10.359 -6.504 1.00 97.19 85 ALA A C 1
ATOM 641 O O . ALA A 1 85 ? 3.335 10.547 -6.950 1.00 97.19 85 ALA A O 1
ATOM 642 N N . ASN A 1 86 ? 5.233 9.347 -6.912 1.00 98.44 86 ASN A N 1
ATOM 643 C CA . ASN A 1 86 ? 4.808 8.375 -7.918 1.00 98.44 86 ASN A CA 1
ATOM 644 C C . ASN A 1 86 ? 3.687 7.473 -7.395 1.00 98.44 86 ASN A C 1
ATOM 646 O O . ASN A 1 86 ? 2.696 7.274 -8.097 1.00 98.44 86 ASN A O 1
ATOM 650 N N . PHE A 1 87 ? 3.784 7.019 -6.142 1.00 98.56 87 PHE A N 1
ATOM 651 C CA . PHE A 1 87 ? 2.720 6.265 -5.482 1.00 98.56 87 PHE A CA 1
ATOM 652 C C . PHE A 1 87 ? 1.385 7.015 -5.553 1.00 98.56 87 PHE A C 1
ATOM 654 O O . PHE A 1 87 ? 0.389 6.472 -6.027 1.00 98.56 87 PHE A O 1
ATOM 661 N N . ARG A 1 88 ? 1.372 8.300 -5.176 1.00 97.75 88 ARG A N 1
ATOM 662 C CA . ARG A 1 88 ? 0.155 9.132 -5.170 1.00 97.75 88 ARG A CA 1
ATOM 663 C C . ARG A 1 88 ? -0.415 9.411 -6.562 1.00 97.75 88 ARG A C 1
ATOM 665 O O . ARG A 1 88 ? -1.600 9.720 -6.674 1.00 97.75 88 ARG A O 1
ATOM 672 N N . GLN A 1 89 ? 0.389 9.314 -7.623 1.00 98.06 89 GLN A N 1
ATOM 673 C CA . GLN A 1 89 ? -0.106 9.459 -8.996 1.00 98.06 89 GLN A CA 1
ATOM 674 C C . GLN A 1 89 ? -0.961 8.264 -9.431 1.00 98.06 89 GLN A C 1
ATOM 676 O O . GLN A 1 89 ? -1.952 8.462 -10.145 1.00 98.06 89 GLN A O 1
ATOM 681 N N . VAL A 1 90 ? -0.595 7.059 -8.983 1.00 98.62 90 VAL A N 1
ATOM 682 C CA . VAL A 1 90 ? -1.297 5.805 -9.296 1.00 98.62 90 VAL A CA 1
ATOM 683 C C . VAL A 1 90 ? -2.415 5.541 -8.284 1.00 98.62 90 VAL A C 1
ATOM 685 O O . VAL A 1 90 ? -3.573 5.378 -8.664 1.00 98.62 90 VAL A O 1
ATOM 688 N N . PHE A 1 91 ? -2.113 5.602 -6.987 1.00 97.88 91 PHE A N 1
ATOM 689 C CA . PHE A 1 91 ? -3.044 5.349 -5.885 1.00 97.88 91 PHE A CA 1
ATOM 690 C C . PHE A 1 91 ? -3.705 6.639 -5.375 1.00 97.88 91 PHE A C 1
ATOM 692 O O . PHE A 1 91 ? -3.580 7.026 -4.216 1.00 97.88 91 PHE A O 1
ATOM 699 N N . ARG A 1 92 ? -4.442 7.325 -6.253 1.00 95.88 92 ARG A N 1
ATOM 700 C CA . ARG A 1 92 ? -5.011 8.666 -5.981 1.00 95.88 92 ARG A CA 1
ATOM 701 C C . ARG A 1 92 ? -6.031 8.717 -4.842 1.00 95.88 92 ARG A C 1
ATOM 703 O O . ARG A 1 92 ? -6.272 9.789 -4.297 1.00 95.88 92 ARG A O 1
ATOM 710 N N . ASN A 1 93 ? -6.644 7.578 -4.535 1.00 93.00 93 ASN A N 1
ATOM 711 C CA . ASN A 1 93 ? -7.677 7.453 -3.509 1.00 93.00 93 ASN A CA 1
ATOM 712 C C . ASN A 1 93 ? -7.116 6.973 -2.164 1.00 93.00 93 ASN A C 1
ATOM 714 O O . ASN A 1 93 ? -7.886 6.855 -1.210 1.00 93.00 93 ASN A O 1
ATOM 718 N N . GLU A 1 94 ? -5.817 6.663 -2.081 1.00 95.00 94 GLU A N 1
ATOM 719 C CA . GLU A 1 94 ? -5.216 6.287 -0.804 1.00 95.00 94 GLU A CA 1
ATOM 720 C C . GLU A 1 94 ? -5.192 7.501 0.135 1.00 95.00 94 GLU A C 1
ATOM 722 O O . GLU A 1 94 ? -4.832 8.607 -0.291 1.00 95.00 94 GLU A O 1
ATOM 727 N N . PRO A 1 95 ? -5.595 7.323 1.405 1.00 94.50 95 PRO A N 1
ATOM 728 C CA . PRO A 1 95 ? -5.595 8.398 2.379 1.00 94.50 95 PRO A CA 1
ATOM 729 C C . PRO A 1 95 ? -4.212 9.029 2.549 1.00 94.50 95 PRO A C 1
ATOM 731 O O . PRO A 1 95 ? -3.199 8.340 2.673 1.00 94.50 95 PRO A O 1
ATOM 734 N N . VAL A 1 96 ? -4.194 10.356 2.626 1.00 95.94 96 VAL A N 1
ATOM 735 C CA . VAL A 1 96 ? -3.017 11.135 3.006 1.00 95.94 96 VAL A CA 1
ATOM 736 C C . VAL A 1 96 ? -3.391 12.088 4.128 1.00 95.94 96 VAL A C 1
ATOM 738 O O . VAL A 1 96 ? -4.520 12.583 4.178 1.00 95.94 96 VAL A O 1
ATOM 741 N N . ASP A 1 97 ? -2.445 12.358 5.018 1.00 95.75 97 ASP A N 1
ATOM 742 C CA . ASP A 1 97 ? -2.637 13.366 6.049 1.00 95.75 97 ASP A CA 1
ATOM 743 C C . ASP A 1 97 ? -2.564 14.793 5.474 1.00 95.75 97 ASP A C 1
ATOM 745 O O . ASP A 1 97 ? -2.227 15.028 4.307 1.00 95.75 97 ASP A O 1
ATOM 749 N N . GLN A 1 98 ? -2.852 15.777 6.326 1.00 94.12 98 GLN A N 1
ATOM 750 C CA . GLN A 1 98 ? -2.794 17.206 5.993 1.00 94.12 98 GLN A CA 1
ATOM 751 C C . GLN A 1 98 ? -1.400 17.707 5.574 1.00 94.12 98 GLN A C 1
ATOM 753 O O . GLN A 1 98 ? -1.274 18.804 5.030 1.00 94.12 98 GLN A O 1
ATOM 758 N N . PHE A 1 99 ? -0.348 16.921 5.810 1.00 95.56 99 PHE A N 1
ATOM 759 C CA . PHE A 1 99 ? 1.030 17.232 5.442 1.00 95.56 99 PHE A CA 1
ATOM 760 C C . PHE A 1 99 ? 1.494 16.480 4.186 1.00 95.56 99 PHE A C 1
ATOM 762 O O . PHE A 1 99 ? 2.610 16.715 3.718 1.00 95.56 99 PHE A O 1
ATOM 769 N N . GLY A 1 100 ? 0.634 15.638 3.608 1.00 95.12 100 GLY A N 1
ATOM 770 C CA . GLY A 1 100 ? 0.881 14.894 2.380 1.00 95.12 100 GLY A CA 1
ATOM 771 C C . GLY A 1 100 ? 1.611 13.565 2.568 1.00 95.12 100 GLY A C 1
ATOM 772 O O . GLY A 1 100 ? 2.008 12.985 1.553 1.00 95.12 100 GLY A O 1
ATOM 773 N N . PHE A 1 101 ? 1.785 13.091 3.806 1.00 97.81 101 PHE A N 1
ATOM 774 C CA . PHE A 1 101 ? 2.286 11.745 4.091 1.00 97.81 101 PHE A CA 1
ATOM 775 C C . PHE A 1 101 ? 1.160 10.718 3.921 1.00 97.81 101 PHE A C 1
ATOM 777 O O . PHE A 1 101 ? -0.006 11.027 4.169 1.00 97.81 101 PHE A O 1
ATOM 784 N N . VAL A 1 102 ? 1.494 9.488 3.525 1.00 97.31 102 VAL A N 1
ATOM 785 C CA . VAL A 1 102 ? 0.532 8.378 3.374 1.00 97.31 102 VAL A CA 1
ATOM 786 C C . VAL A 1 102 ? 0.228 7.778 4.755 1.00 97.31 102 VAL A C 1
ATOM 788 O O . VAL A 1 102 ? 0.561 6.636 5.060 1.00 97.31 102 VAL A O 1
ATOM 791 N N . GLN A 1 103 ? -0.342 8.603 5.636 1.00 96.25 103 GLN A N 1
ATOM 792 C CA . GLN A 1 103 ? -0.708 8.256 7.009 1.00 96.25 103 GLN A CA 1
ATOM 793 C C . GLN A 1 103 ? -2.213 8.348 7.183 1.00 96.25 103 GLN A C 1
ATOM 795 O O . GLN A 1 103 ? -2.859 9.257 6.659 1.00 96.25 103 GLN A O 1
ATOM 800 N N . SER A 1 104 ? -2.783 7.398 7.915 1.00 96.00 104 SER A N 1
ATOM 801 C CA . SER A 1 104 ? -4.223 7.357 8.153 1.00 96.00 104 SER A CA 1
ATOM 802 C C . SER A 1 104 ? -4.590 6.461 9.322 1.00 96.00 104 SER A C 1
ATOM 804 O O . SER A 1 104 ? -3.748 5.784 9.912 1.00 96.00 104 SER A O 1
ATOM 806 N N . THR A 1 105 ? -5.875 6.442 9.652 1.00 95.88 105 THR A N 1
ATOM 807 C CA . THR A 1 105 ? -6.446 5.522 10.628 1.00 95.88 105 THR A CA 1
ATOM 808 C C . THR A 1 105 ? -7.555 4.692 9.989 1.00 95.88 105 THR A C 1
ATOM 810 O O . THR A 1 105 ? -8.152 5.069 8.978 1.00 95.88 105 THR A O 1
ATOM 813 N N . ALA A 1 106 ? -7.829 3.526 10.568 1.00 93.06 106 ALA A N 1
ATOM 814 C CA . ALA A 1 106 ? -9.022 2.749 10.264 1.00 93.06 106 ALA A CA 1
ATOM 815 C C . ALA A 1 106 ? -9.550 2.094 11.538 1.00 93.06 106 ALA A C 1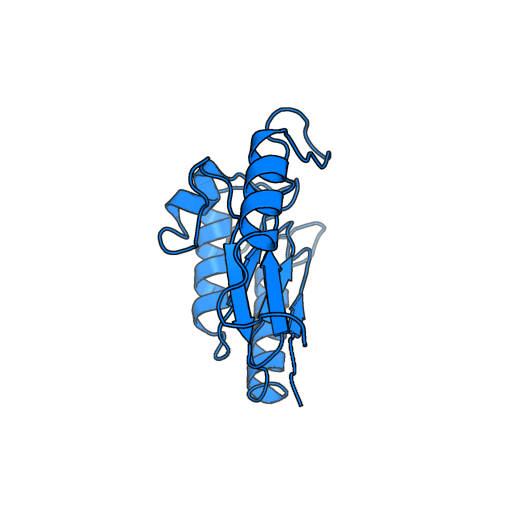
ATOM 817 O O . ALA A 1 106 ? -8.808 1.416 12.250 1.00 93.06 106 ALA A O 1
ATOM 818 N N . ASP A 1 107 ? -10.840 2.266 11.802 1.00 92.12 107 ASP A N 1
ATOM 819 C CA . ASP A 1 107 ? -11.509 1.609 12.917 1.00 92.12 107 ASP A CA 1
ATOM 820 C C . ASP A 1 107 ? -12.092 0.263 12.468 1.00 92.12 107 ASP A C 1
ATOM 822 O O . ASP A 1 107 ? -12.828 0.177 11.485 1.00 92.12 107 ASP A O 1
ATOM 826 N N . LEU A 1 108 ? -11.744 -0.800 13.195 1.00 90.06 108 LEU A N 1
ATOM 827 C CA . LEU A 1 108 ? -12.201 -2.171 12.975 1.00 90.06 108 LEU A CA 1
ATOM 828 C C . LEU A 1 108 ? -12.834 -2.695 14.268 1.00 90.06 108 LEU A C 1
ATOM 830 O O . LEU A 1 108 ? -12.167 -3.286 15.120 1.00 90.06 108 LEU A O 1
ATOM 834 N N . GLY A 1 109 ? -14.137 -2.454 14.423 1.00 87.06 109 GLY A N 1
ATOM 835 C CA . GLY A 1 109 ? -14.857 -2.762 15.661 1.00 87.06 109 GLY A CA 1
ATOM 836 C C . GLY A 1 109 ? -14.319 -1.928 16.822 1.00 87.06 109 GLY A C 1
ATOM 837 O O . GLY A 1 109 ? -14.359 -0.703 16.756 1.00 87.06 109 GLY A O 1
ATOM 838 N N . ASP A 1 110 ? -13.774 -2.587 17.847 1.00 88.50 110 ASP A N 1
ATOM 839 C CA . ASP A 1 110 ? -13.185 -1.950 19.038 1.00 88.50 110 ASP A CA 1
ATOM 840 C C . ASP A 1 110 ? -11.673 -1.689 18.917 1.00 88.50 110 ASP A C 1
ATOM 842 O O . ASP A 1 110 ? -11.051 -1.155 19.834 1.00 88.50 110 ASP A O 1
ATOM 846 N N . VAL A 1 111 ? -11.071 -2.019 17.771 1.00 90.94 111 VAL A N 1
ATOM 847 C CA . VAL A 1 111 ? -9.656 -1.753 17.481 1.00 90.94 111 VAL A CA 1
ATOM 848 C C . VAL A 1 111 ? -9.541 -0.552 16.546 1.00 90.94 111 VAL A C 1
ATOM 850 O O . VAL A 1 111 ? -10.356 -0.382 15.641 1.00 90.94 111 VAL A O 1
ATOM 853 N N . ARG A 1 112 ? -8.537 0.301 16.770 1.00 92.62 112 ARG A N 1
ATOM 854 C CA . ARG A 1 112 ? -8.102 1.328 15.813 1.00 92.62 112 ARG A CA 1
ATOM 855 C C . ARG A 1 112 ? -6.742 0.925 15.264 1.00 92.62 112 ARG A C 1
ATOM 857 O O . ARG A 1 112 ? -5.816 0.689 16.036 1.00 92.62 112 ARG A O 1
ATOM 864 N N . LEU A 1 113 ? -6.629 0.858 13.946 1.00 95.19 113 LEU A N 1
ATOM 865 C CA . LEU A 1 113 ? -5.352 0.757 13.254 1.00 95.19 113 LEU A CA 1
ATOM 866 C C . LEU A 1 113 ? -4.863 2.165 12.920 1.00 95.19 113 LEU A C 1
ATOM 868 O O . LEU A 1 113 ? -5.643 2.997 12.454 1.00 95.19 113 LEU A O 1
ATOM 872 N N . ILE A 1 114 ? -3.578 2.415 13.160 1.00 96.69 114 ILE A N 1
ATOM 873 C CA . ILE A 1 114 ? -2.889 3.659 12.814 1.00 96.69 114 ILE A CA 1
ATOM 874 C C . ILE A 1 114 ? -1.772 3.287 11.841 1.00 96.69 114 ILE A C 1
ATOM 876 O O . ILE A 1 114 ? -0.918 2.462 12.164 1.00 96.69 114 ILE A O 1
ATOM 880 N N . PHE A 1 115 ? -1.799 3.874 10.649 1.00 97.44 115 PHE A N 1
ATOM 881 C CA . PHE A 1 115 ? -0.842 3.630 9.577 1.00 97.44 115 PHE A CA 1
ATOM 882 C C . PHE A 1 115 ? 0.094 4.828 9.462 1.00 97.44 115 PHE A C 1
ATOM 884 O O . PHE A 1 115 ? -0.369 5.962 9.327 1.00 97.44 115 PHE A O 1
ATOM 891 N N . LEU A 1 116 ? 1.397 4.565 9.536 1.00 97.69 116 LEU A N 1
ATOM 892 C CA . LEU A 1 116 ? 2.441 5.584 9.565 1.00 97.69 116 LEU A CA 1
ATOM 893 C C . LEU A 1 116 ? 3.349 5.458 8.344 1.00 97.69 116 LEU A C 1
ATOM 895 O O . LEU A 1 116 ? 3.762 4.367 7.967 1.00 97.69 116 LEU A O 1
ATOM 899 N N . ASP A 1 117 ? 3.689 6.602 7.768 1.00 97.75 117 ASP A N 1
ATOM 900 C CA . ASP A 1 117 ? 4.578 6.754 6.624 1.00 97.75 117 ASP A CA 1
ATOM 901 C C . ASP A 1 117 ? 5.919 7.218 7.174 1.00 97.75 117 ASP A C 1
ATOM 903 O O . ASP A 1 117 ? 6.115 8.388 7.519 1.00 97.75 117 ASP A O 1
ATOM 907 N N . THR A 1 118 ? 6.841 6.271 7.300 1.00 97.69 118 THR A N 1
ATOM 908 C CA . THR A 1 118 ? 8.190 6.524 7.809 1.00 97.69 118 THR A CA 1
ATOM 909 C C . THR A 1 118 ? 9.202 6.790 6.703 1.00 97.69 118 THR A C 1
ATOM 911 O O . THR A 1 118 ? 10.354 7.065 7.030 1.00 97.69 118 THR A O 1
ATOM 914 N N . LEU A 1 119 ? 8.804 6.752 5.424 1.00 97.75 119 LEU A N 1
ATOM 915 C CA . LEU A 1 119 ? 9.697 7.004 4.291 1.00 97.75 119 LEU A CA 1
ATOM 916 C C . LEU A 1 119 ? 10.352 8.388 4.443 1.00 97.75 119 LEU A C 1
ATOM 918 O O . LEU A 1 119 ? 9.675 9.400 4.682 1.00 97.75 119 LEU A O 1
ATOM 922 N N . ASP A 1 120 ? 11.679 8.420 4.351 1.00 96.00 120 ASP A N 1
ATOM 923 C CA . ASP A 1 120 ? 12.480 9.642 4.339 1.00 96.00 120 ASP A CA 1
ATOM 924 C C . ASP A 1 120 ? 12.983 9.918 2.918 1.00 96.00 120 ASP A C 1
ATOM 926 O O . ASP A 1 120 ? 13.901 9.254 2.443 1.00 96.00 120 ASP A O 1
ATOM 930 N N . ASP A 1 121 ? 12.393 10.899 2.228 1.00 88.50 121 ASP A N 1
ATOM 931 C CA . ASP A 1 121 ? 12.833 11.266 0.871 1.00 88.50 121 ASP A CA 1
ATOM 932 C C . ASP A 1 121 ? 14.231 11.896 0.865 1.00 88.50 121 ASP A C 1
ATOM 934 O O . ASP A 1 121 ? 14.903 11.893 -0.165 1.00 88.50 121 ASP A O 1
ATOM 938 N N . ASP A 1 122 ? 14.667 12.437 2.009 1.00 89.31 122 ASP A N 1
ATOM 939 C CA . ASP A 1 122 ? 15.961 13.103 2.139 1.00 89.31 122 ASP A CA 1
ATOM 940 C C . ASP A 1 122 ? 17.113 12.092 2.303 1.00 89.31 122 ASP A C 1
ATOM 942 O O . ASP A 1 122 ? 18.255 12.389 1.943 1.00 89.31 122 ASP A O 1
ATOM 946 N N . HIS A 1 123 ? 16.835 10.899 2.849 1.00 88.62 123 HIS A N 1
ATOM 947 C CA . HIS A 1 123 ? 17.850 9.904 3.210 1.00 88.62 123 HIS A CA 1
ATOM 948 C C . HIS A 1 123 ? 17.437 8.495 2.764 1.00 88.62 123 HIS A C 1
ATOM 950 O O . HIS A 1 123 ? 16.740 7.785 3.495 1.00 88.62 123 HIS A O 1
ATOM 956 N N . PRO A 1 124 ? 17.911 8.047 1.587 1.00 84.81 124 PRO A N 1
ATOM 957 C CA . PRO A 1 124 ? 17.627 6.708 1.087 1.00 84.81 124 PRO A CA 1
ATOM 958 C C . PRO A 1 124 ? 17.975 5.613 2.108 1.00 84.81 124 PRO A C 1
ATOM 960 O O . PRO A 1 124 ? 19.077 5.585 2.658 1.00 84.81 124 PRO A O 1
ATOM 963 N N . GLY A 1 125 ? 17.032 4.696 2.342 1.00 86.62 125 GLY A N 1
ATOM 964 C CA . GLY A 1 125 ? 17.191 3.555 3.254 1.00 86.62 125 GLY A CA 1
ATOM 965 C C . GLY A 1 125 ? 16.901 3.843 4.731 1.00 86.62 125 GLY A C 1
ATOM 966 O O . GLY A 1 125 ? 17.050 2.945 5.556 1.00 86.62 125 GLY A O 1
ATOM 967 N N . TRP A 1 126 ? 16.528 5.074 5.094 1.00 92.44 126 TRP A N 1
ATOM 968 C CA . TRP A 1 126 ? 16.274 5.458 6.484 1.00 92.44 126 TRP A CA 1
ATOM 969 C C . TRP A 1 126 ? 14.777 5.636 6.739 1.00 92.44 126 TRP A C 1
ATOM 971 O O . TRP A 1 126 ? 14.006 6.004 5.853 1.00 92.44 126 TRP A O 1
ATOM 981 N N . GLY A 1 127 ? 14.375 5.401 7.988 1.00 96.00 127 GLY A N 1
ATOM 982 C CA . GLY A 1 127 ? 13.057 5.768 8.492 1.00 96.00 127 GLY A CA 1
ATOM 983 C C . GLY A 1 127 ? 13.129 7.075 9.276 1.00 96.00 127 GLY A C 1
ATOM 984 O O . GLY A 1 127 ? 14.054 7.280 10.066 1.00 96.00 127 GLY A O 1
ATOM 985 N N . ARG A 1 128 ? 12.138 7.952 9.111 1.00 96.19 128 ARG A N 1
ATOM 986 C CA . ARG A 1 128 ? 12.066 9.218 9.850 1.00 96.19 128 ARG A CA 1
ATOM 987 C C . ARG A 1 128 ? 10.660 9.479 10.365 1.00 96.19 128 ARG A C 1
ATOM 989 O O . ARG A 1 128 ? 9.686 9.306 9.654 1.00 96.19 128 ARG A O 1
ATOM 996 N N . MET A 1 129 ? 10.561 9.980 11.592 1.00 96.31 129 MET A N 1
ATOM 997 C CA . MET A 1 129 ? 9.336 10.558 12.151 1.00 96.31 129 MET A CA 1
ATOM 998 C C . MET A 1 129 ? 9.608 12.032 12.427 1.00 96.31 129 MET A C 1
ATOM 1000 O O . MET A 1 129 ? 10.152 12.401 13.462 1.00 96.31 129 MET A O 1
ATOM 1004 N N . CYS A 1 130 ? 9.325 12.889 11.445 1.00 96.44 130 CYS A N 1
ATOM 1005 C CA . CYS A 1 130 ? 9.526 14.331 11.601 1.00 96.44 130 CYS A CA 1
ATOM 1006 C C . CYS A 1 130 ? 8.429 14.956 12.478 1.00 96.44 130 CYS A C 1
ATOM 1008 O O . CYS A 1 130 ? 7.384 14.349 12.710 1.00 96.44 130 CYS A O 1
ATOM 1010 N N . THR A 1 131 ? 8.634 16.203 12.908 1.00 97.88 131 THR A N 1
ATOM 1011 C CA . THR A 1 131 ? 7.698 16.927 13.785 1.00 97.88 131 THR A CA 1
ATOM 1012 C C . THR A 1 131 ? 6.261 16.922 13.264 1.00 97.88 131 THR A C 1
ATOM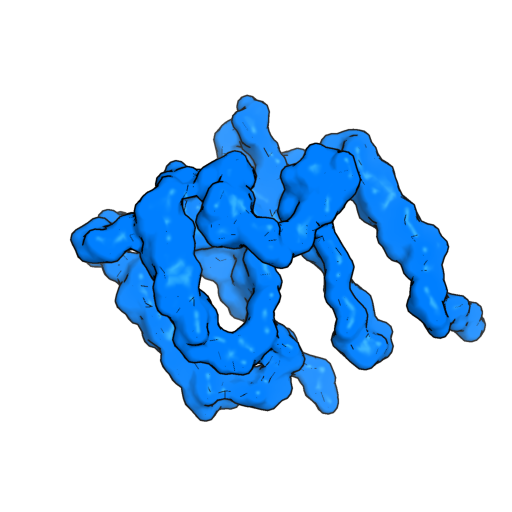 1014 O O . THR A 1 131 ? 5.347 16.743 14.053 1.00 97.88 131 THR A O 1
ATOM 1017 N N . LYS A 1 132 ? 6.051 17.032 11.943 1.00 97.69 132 LYS A N 1
ATOM 1018 C CA . LYS A 1 132 ? 4.714 16.978 11.323 1.00 97.69 132 LYS A CA 1
ATOM 1019 C C . LYS A 1 132 ? 4.025 15.618 11.503 1.00 97.69 132 LYS A C 1
ATOM 1021 O O . LYS A 1 132 ? 2.855 15.571 11.856 1.00 97.69 132 LYS A O 1
ATOM 1026 N N . ARG A 1 133 ? 4.758 14.515 11.305 1.00 97.31 133 ARG A N 1
ATOM 1027 C CA . ARG A 1 133 ? 4.232 13.147 11.476 1.00 97.31 133 ARG A CA 1
ATOM 1028 C C . ARG A 1 133 ? 3.936 12.838 12.941 1.00 97.31 133 ARG A C 1
ATOM 1030 O O . ARG A 1 133 ? 2.906 12.253 13.248 1.00 97.31 133 ARG A O 1
ATOM 1037 N N . ILE A 1 134 ? 4.817 13.281 13.841 1.00 97.25 134 ILE A N 1
ATOM 1038 C CA . ILE A 1 134 ? 4.616 13.165 15.291 1.00 97.25 134 ILE A CA 1
ATOM 1039 C C . ILE A 1 134 ? 3.409 13.999 15.736 1.00 97.25 134 ILE A C 1
ATOM 1041 O O . ILE A 1 134 ? 2.580 13.496 16.484 1.00 97.25 134 ILE A O 1
ATOM 1045 N N . GLN A 1 135 ? 3.275 15.237 15.250 1.00 97.06 135 GLN A N 1
ATOM 1046 C CA . GLN A 1 135 ? 2.123 16.093 15.536 1.00 97.06 135 GLN A CA 1
ATOM 1047 C C . GLN A 1 135 ? 0.814 15.414 15.115 1.00 97.06 135 GLN A C 1
ATOM 1049 O O . GLN A 1 135 ? -0.092 15.300 15.933 1.00 97.06 135 GLN A O 1
ATOM 1054 N N . TRP A 1 136 ? 0.738 14.908 13.880 1.00 97.00 136 TRP A N 1
ATOM 1055 C CA . TRP A 1 136 ? -0.434 14.170 13.403 1.00 97.00 136 TRP A CA 1
ATOM 1056 C C . TRP A 1 136 ? -0.756 12.961 14.294 1.00 97.00 136 TRP A C 1
ATOM 1058 O O . TRP A 1 136 ? -1.908 12.734 14.650 1.00 97.00 136 TRP A O 1
ATOM 1068 N N . LEU A 1 137 ? 0.263 12.203 14.709 1.00 96.19 137 LEU A N 1
ATOM 1069 C CA . LEU A 1 137 ? 0.073 11.044 15.580 1.00 96.19 137 LEU A CA 1
ATOM 1070 C C . LEU A 1 137 ? -0.459 11.440 16.970 1.00 96.19 137 LEU A C 1
ATOM 1072 O O . LEU A 1 137 ? -1.316 10.746 17.512 1.00 96.19 137 LEU A O 1
ATOM 1076 N N . HIS A 1 138 ? 0.007 12.557 17.535 1.00 95.50 138 HIS A N 1
ATOM 1077 C CA . HIS A 1 138 ? -0.555 13.108 18.770 1.00 95.50 138 HIS A CA 1
ATOM 1078 C C . HIS A 1 138 ? -2.027 13.498 18.598 1.00 95.50 138 HIS A C 1
ATOM 1080 O O . HIS A 1 138 ? -2.846 13.091 19.417 1.00 95.50 138 HIS A O 1
ATOM 1086 N N . GLU A 1 139 ? -2.373 14.202 17.515 1.00 94.19 139 GLU A N 1
ATOM 1087 C CA . GLU A 1 139 ? -3.761 14.572 17.194 1.00 94.19 139 GLU A CA 1
ATOM 1088 C C . GLU A 1 139 ? -4.659 13.324 17.087 1.00 94.19 139 GLU A C 1
ATOM 1090 O O . GLU A 1 139 ? -5.757 13.302 17.638 1.00 94.19 139 GLU A O 1
ATOM 1095 N N . VAL A 1 140 ? -4.170 12.241 16.469 1.00 93.75 140 VAL A N 1
ATOM 1096 C CA . VAL A 1 140 ? -4.882 10.952 16.381 1.00 93.75 140 VAL A CA 1
ATOM 1097 C C . VAL A 1 140 ? -5.114 10.303 17.749 1.00 93.75 140 VAL A C 1
ATOM 1099 O O . VAL A 1 140 ? -6.153 9.671 17.951 1.00 93.75 140 VAL A O 1
ATOM 1102 N N . PHE A 1 141 ? -4.161 10.415 18.679 1.00 91.94 141 PHE A N 1
ATOM 1103 C CA . PHE A 1 141 ? -4.319 9.886 20.036 1.00 91.94 141 PHE A CA 1
ATOM 1104 C C . PHE A 1 141 ? -5.229 10.754 20.914 1.00 91.94 141 PHE A C 1
ATOM 1106 O O . PHE A 1 141 ? -5.899 10.223 21.798 1.00 91.94 141 PHE A O 1
ATOM 1113 N N . GLU A 1 142 ? -5.270 12.067 20.683 1.00 90.81 142 GLU A N 1
ATOM 1114 C CA . GLU A 1 142 ? -6.179 12.985 21.379 1.00 90.81 142 GLU A CA 1
ATOM 1115 C C . GLU A 1 142 ? -7.618 12.896 20.847 1.00 90.81 142 GLU A C 1
ATOM 1117 O O . GLU A 1 142 ? -8.578 13.084 21.608 1.00 90.81 142 GLU A O 1
ATOM 1122 N N . ASP A 1 143 ? -7.780 12.550 19.564 1.00 82.06 143 ASP A N 1
ATOM 1123 C CA . ASP A 1 143 ? -9.065 12.277 18.926 1.00 82.06 143 ASP A CA 1
ATOM 1124 C C . ASP A 1 143 ? -9.673 10.951 19.424 1.00 82.06 143 ASP A C 1
ATOM 1126 O O . ASP A 1 143 ? -9.632 9.894 18.785 1.00 82.06 143 ASP A O 1
ATOM 1130 N N . ASN A 1 144 ? -10.281 11.036 20.610 1.00 61.97 144 ASN A N 1
ATOM 1131 C CA . ASN A 1 144 ? -10.982 9.968 21.327 1.00 61.97 144 ASN A CA 1
ATOM 1132 C C . ASN A 1 144 ? -12.310 9.532 20.670 1.00 61.97 144 ASN A C 1
ATOM 1134 O O . ASN A 1 144 ? -13.248 9.169 21.387 1.00 61.97 144 ASN A O 1
ATOM 1138 N N . GLY A 1 145 ? -12.444 9.587 19.339 1.00 58.19 145 GLY A N 1
ATOM 1139 C CA . GLY A 1 145 ? -13.658 9.202 18.609 1.00 58.19 145 GLY A CA 1
ATOM 1140 C C . GLY A 1 145 ? -14.377 7.994 19.236 1.00 58.19 145 GLY A C 1
ATOM 1141 O O . GLY A 1 145 ? -13.860 6.883 19.251 1.00 58.19 145 GLY A O 1
ATOM 1142 N N . SER A 1 146 ? -15.559 8.228 19.823 1.00 53.31 146 SER A N 1
ATOM 1143 C CA . SER A 1 146 ? -16.432 7.283 20.561 1.00 53.31 146 SER A CA 1
ATOM 1144 C C . SER A 1 146 ? -15.830 6.407 21.679 1.00 53.31 146 SER A C 1
ATOM 1146 O O . SER A 1 146 ? -16.586 5.720 22.363 1.00 53.31 146 SER A O 1
ATOM 1148 N N . ARG A 1 147 ? -14.523 6.450 21.947 1.00 58.56 147 ARG A N 1
ATOM 1149 C CA . ARG A 1 147 ? -13.865 5.617 22.964 1.00 58.56 147 ARG A CA 1
ATOM 1150 C C . ARG A 1 147 ? -13.342 6.490 24.095 1.00 58.56 147 ARG A C 1
ATOM 1152 O O . ARG A 1 147 ? -12.143 6.665 24.267 1.00 58.56 147 ARG A O 1
ATOM 1159 N N . ARG A 1 148 ? -14.267 7.044 24.885 1.00 41.72 148 ARG A N 1
ATOM 1160 C CA . ARG A 1 148 ? -13.908 7.525 26.223 1.00 41.72 148 ARG A CA 1
ATOM 1161 C C . ARG A 1 148 ? -13.551 6.306 27.064 1.00 41.72 148 ARG A C 1
ATOM 1163 O O . ARG A 1 148 ? -14.385 5.419 27.228 1.00 41.72 148 ARG A O 1
ATOM 1170 N N . SER A 1 149 ? -12.317 6.275 27.548 1.00 42.84 149 SER A N 1
ATOM 1171 C CA . SER A 1 149 ? -11.845 5.352 28.576 1.00 42.84 149 SER A CA 1
ATOM 1172 C C . SER A 1 149 ? -12.869 5.293 29.713 1.00 42.84 149 SER A C 1
ATOM 1174 O O . SER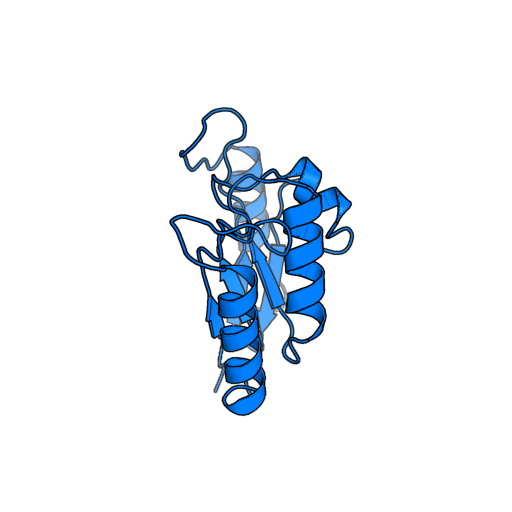 A 1 149 ? -13.254 6.340 30.240 1.00 42.84 149 SER A O 1
ATOM 1176 N N . VAL A 1 150 ? -13.347 4.088 30.029 1.00 39.25 150 VAL A N 1
ATOM 1177 C CA . VAL A 1 150 ? -14.052 3.800 31.289 1.00 39.25 150 VAL A CA 1
ATOM 1178 C C . VAL A 1 150 ? -13.121 3.972 32.480 1.00 39.25 150 VAL A C 1
ATOM 1180 O O . VAL A 1 150 ? -11.911 3.692 32.320 1.00 39.25 150 VAL A O 1
#

Nearest PDB structures (foldseek):
  3d03-assembly1_A  TM=9.104E-01  e=1.247E-10  Klebsiella aerogenes
  2dxl-assembly1_A  TM=9.155E-01  e=1.168E-09  Klebsiella aerogenes
  2hyp-assembly1_A-2  TM=8.218E-01  e=6.628E-08  Mycobacterium tuberculosis H37Rv
  7q1h-assembly1_A  TM=5.224E-01  e=7.796E-01  Homo sapiens
  3ny7-assembly1_A  TM=4.665E-01  e=1.643E+00  Escherichia coli

Sequence (150 aa):
MLKVIHVSDTHVAPFGQPVVGLDPCARLAAVVTAINRYHSDAACCVITGDLTDRGEIPAYEALATILAELRVPYRLLLGNHDNRANFRQVFRNEPVDQFGFVQSTADLGDVRLIFLDTLDDDHPGWGRMCTKRIQWLHEVFEDNGSRRSV

Solvent-accessible surface area (backbone atoms only — not comparable to full-atom values): 8578 Å² total; per-residue (Å²): 133,94,42,73,44,80,48,58,63,49,37,16,36,37,85,95,46,61,56,96,86,36,57,31,57,65,50,51,45,51,50,41,52,48,40,55,72,77,43,66,83,30,72,29,35,39,34,66,9,20,53,18,58,73,29,46,56,60,12,47,50,41,46,50,60,52,54,70,71,40,78,47,53,72,48,75,31,53,21,57,37,38,33,73,71,41,46,46,70,70,47,67,83,60,63,54,40,101,85,70,44,51,25,48,74,48,76,58,87,96,44,75,48,77,46,70,46,33,51,32,93,89,40,84,78,38,78,43,80,50,73,68,57,50,50,52,51,51,52,57,68,68,57,49,79,95,57,72,82,129